Protein AF-F8F6K3-F1 (afdb_monomer)

Foldseek 3Di:
DLVVLCVVPVVNVVCVVVVQWDAPPPDSVVLSVLVVVLVVVLVVLLVVLLVQLVPDPDPVSNVVSLVVSLVVNLVSVVVCVVVVRTDGDPCDPVVSSVVSVVSSVVSNVVSVVVVVVCVVVVVDD

Solvent-accessible surface area (backbone atoms only — not comparable to full-atom values): 6952 Å² total; per-residue (Å²): 106,70,69,51,52,49,70,64,36,58,68,61,43,50,39,45,74,68,56,49,40,44,73,53,72,89,44,60,69,61,46,47,52,54,50,55,51,47,52,52,50,52,50,52,45,51,52,52,39,34,52,52,48,72,73,50,88,51,66,69,60,40,51,50,43,49,53,50,47,52,51,50,54,50,50,52,52,50,53,39,46,73,68,51,45,47,41,75,58,87,65,46,73,69,59,52,52,53,52,52,54,51,49,55,52,50,46,42,54,49,48,51,51,51,52,53,51,36,46,73,72,61,76,54,130

Structure (mmCIF, N/CA/C/O backbone):
data_AF-F8F6K3-F1
#
_entry.id   AF-F8F6K3-F1
#
loop_
_atom_site.group_PDB
_atom_site.id
_atom_site.type_symbol
_atom_site.label_atom_id
_atom_site.label_alt_id
_atom_site.label_comp_id
_atom_site.label_asym_id
_atom_site.label_entity_id
_atom_site.label_seq_id
_atom_site.pdbx_PDB_ins_code
_atom_site.Cartn_x
_atom_site.Cartn_y
_atom_site.Cartn_z
_atom_site.occupancy
_atom_site.B_iso_or_equiv
_atom_site.auth_seq_id
_atom_site.auth_comp_id
_atom_site.auth_asym_id
_atom_site.auth_atom_id
_atom_site.pdbx_PDB_model_num
ATOM 1 N N . MET A 1 1 ? 18.560 18.210 -10.755 1.00 44.50 1 MET A N 1
ATOM 2 C CA . MET A 1 1 ? 17.129 18.142 -10.394 1.00 44.50 1 MET A CA 1
ATOM 3 C C . MET A 1 1 ? 16.481 16.778 -10.657 1.00 44.50 1 MET A C 1
ATOM 5 O O . MET A 1 1 ? 16.134 16.114 -9.694 1.00 44.50 1 MET A O 1
ATOM 9 N N . ALA A 1 2 ? 16.357 16.284 -11.901 1.00 37.50 2 ALA A N 1
ATOM 10 C CA . ALA A 1 2 ? 15.740 14.964 -12.145 1.00 37.50 2 ALA A CA 1
ATOM 11 C C . ALA A 1 2 ? 16.561 13.784 -11.582 1.00 37.50 2 ALA A C 1
ATOM 13 O O . ALA A 1 2 ? 16.028 12.924 -10.891 1.00 37.50 2 ALA A O 1
ATOM 14 N N . ILE A 1 3 ? 17.879 13.787 -11.800 1.00 40.66 3 ILE A N 1
ATOM 15 C CA . ILE A 1 3 ? 18.801 12.792 -11.222 1.00 40.66 3 ILE A CA 1
ATOM 16 C C . ILE A 1 3 ? 18.779 12.851 -9.686 1.00 40.66 3 ILE A C 1
ATOM 18 O O . ILE A 1 3 ? 18.798 11.814 -9.036 1.00 40.66 3 ILE A O 1
ATOM 22 N N . GLU A 1 4 ? 18.650 14.046 -9.105 1.00 41.12 4 GLU A N 1
ATOM 23 C CA . GLU A 1 4 ? 18.536 14.231 -7.653 1.00 41.12 4 GLU A CA 1
ATOM 24 C C . GLU A 1 4 ? 17.229 13.655 -7.111 1.00 41.12 4 GLU A C 1
ATOM 26 O O . GLU A 1 4 ? 17.257 12.99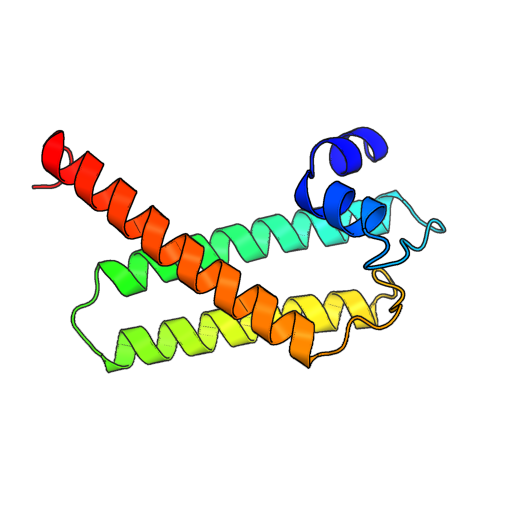6 -6.084 1.00 41.12 4 GLU A O 1
ATOM 31 N N . ALA A 1 5 ? 16.101 13.809 -7.808 1.00 45.66 5 ALA A N 1
ATOM 32 C CA . ALA A 1 5 ? 14.832 13.197 -7.414 1.00 45.66 5 ALA A CA 1
ATOM 33 C C . ALA A 1 5 ? 14.865 11.655 -7.502 1.00 45.66 5 ALA A C 1
ATOM 35 O O . ALA A 1 5 ? 14.349 10.991 -6.603 1.00 45.66 5 ALA A O 1
ATOM 36 N N . VAL A 1 6 ? 15.556 11.074 -8.497 1.00 46.00 6 VAL A N 1
ATOM 37 C CA . VAL A 1 6 ? 15.860 9.625 -8.515 1.00 46.00 6 VAL A CA 1
ATOM 38 C C . VAL A 1 6 ? 16.737 9.244 -7.320 1.00 46.00 6 VAL A C 1
ATOM 40 O O . VAL A 1 6 ? 16.436 8.267 -6.648 1.00 46.00 6 VAL A O 1
ATOM 43 N N . LEU A 1 7 ? 17.768 10.040 -7.010 1.00 42.03 7 LEU A N 1
ATOM 44 C CA . LEU A 1 7 ? 18.650 9.860 -5.846 1.00 42.03 7 LEU A CA 1
ATOM 45 C C . LEU A 1 7 ? 17.963 10.105 -4.489 1.00 42.03 7 LEU A C 1
ATOM 47 O O . LEU A 1 7 ? 18.438 9.628 -3.459 1.00 42.03 7 LEU A O 1
ATOM 51 N N . THR A 1 8 ? 16.839 10.819 -4.472 1.00 44.66 8 THR A N 1
ATOM 52 C CA . THR A 1 8 ? 16.035 11.053 -3.264 1.00 44.66 8 THR A CA 1
ATOM 53 C C . THR A 1 8 ? 15.098 9.873 -3.013 1.00 44.66 8 THR A C 1
ATOM 55 O O . THR A 1 8 ? 14.826 9.506 -1.868 1.00 44.66 8 THR A O 1
ATOM 58 N N . ASN A 1 9 ? 14.636 9.229 -4.084 1.00 56.47 9 ASN A N 1
ATOM 59 C CA . ASN A 1 9 ? 13.738 8.094 -4.015 1.00 56.47 9 ASN A CA 1
ATOM 60 C C . ASN A 1 9 ? 14.494 6.793 -3.701 1.00 56.47 9 ASN A C 1
ATOM 62 O O . ASN A 1 9 ? 14.844 5.999 -4.578 1.00 56.47 9 ASN A O 1
ATOM 66 N N . LYS A 1 10 ? 14.746 6.576 -2.406 1.00 55.50 10 LYS A N 1
ATOM 67 C CA . LYS A 1 10 ? 15.519 5.437 -1.888 1.00 55.50 10 LYS A CA 1
ATOM 68 C C . LYS A 1 10 ? 14.984 4.077 -2.346 1.00 55.50 10 LYS A C 1
ATOM 70 O O . LYS A 1 10 ? 15.787 3.187 -2.598 1.00 55.50 10 LYS A O 1
ATOM 75 N N . LEU A 1 11 ? 13.668 3.909 -2.495 1.00 53.72 11 LEU A N 1
ATOM 76 C CA . LEU A 1 11 ? 13.059 2.656 -2.967 1.00 53.72 11 LEU A CA 1
ATOM 77 C C . LEU A 1 11 ? 13.408 2.366 -4.431 1.00 53.72 11 LEU A C 1
ATOM 79 O O . LEU A 1 11 ? 13.794 1.244 -4.762 1.00 53.72 11 LEU A O 1
ATOM 83 N N . THR A 1 12 ? 13.370 3.389 -5.281 1.00 55.88 12 THR A N 1
ATOM 84 C CA . THR A 1 12 ? 13.719 3.279 -6.703 1.00 55.88 12 THR A CA 1
ATOM 85 C C . THR A 1 12 ? 15.216 3.029 -6.900 1.00 55.88 12 THR A C 1
ATOM 87 O O . THR A 1 12 ? 15.595 2.210 -7.736 1.00 55.88 12 THR A O 1
ATOM 90 N N . ILE A 1 13 ? 16.075 3.636 -6.073 1.00 58.69 13 ILE A N 1
ATOM 91 C CA . ILE A 1 13 ? 17.525 3.366 -6.063 1.00 58.69 13 ILE A CA 1
ATOM 92 C C . ILE A 1 13 ? 17.815 1.946 -5.598 1.00 58.69 13 ILE A C 1
ATOM 94 O O . ILE A 1 13 ? 18.618 1.265 -6.223 1.00 58.69 13 ILE A O 1
ATOM 98 N N . ILE A 1 14 ? 17.181 1.491 -4.513 1.00 55.72 14 ILE A N 1
ATOM 99 C CA . ILE A 1 14 ? 17.376 0.137 -3.985 1.00 55.72 14 ILE A CA 1
ATOM 100 C C . ILE A 1 14 ? 16.938 -0.889 -5.029 1.00 55.72 14 ILE A C 1
ATOM 102 O O . ILE A 1 14 ? 17.685 -1.823 -5.304 1.00 55.72 14 ILE A O 1
ATOM 106 N N . GLY A 1 15 ? 15.783 -0.691 -5.667 1.00 56.34 15 GLY A N 1
ATOM 107 C CA . GLY A 1 15 ? 15.317 -1.596 -6.713 1.00 56.34 15 GLY A CA 1
ATOM 108 C C . GLY A 1 15 ? 16.186 -1.578 -7.976 1.00 56.34 15 GLY A C 1
ATOM 109 O O . GLY A 1 15 ? 16.436 -2.635 -8.559 1.00 56.34 15 GLY A O 1
ATOM 110 N N . PHE A 1 16 ? 16.747 -0.420 -8.337 1.00 58.25 16 PHE A N 1
ATOM 111 C CA . PHE A 1 16 ? 17.735 -0.306 -9.410 1.00 58.25 16 PHE A CA 1
ATOM 112 C C . PHE A 1 16 ? 19.061 -1.007 -9.059 1.00 58.25 16 PHE A C 1
ATOM 114 O O . PHE A 1 16 ? 19.579 -1.782 -9.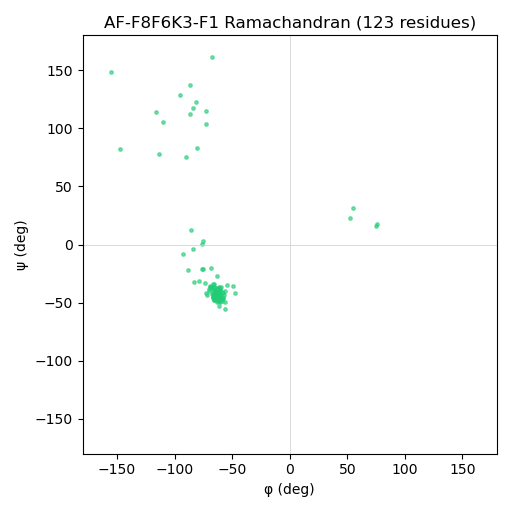862 1.00 58.25 16 PHE A O 1
ATOM 121 N N . ASN A 1 17 ? 19.585 -0.807 -7.843 1.00 56.31 17 ASN A N 1
ATOM 122 C CA . ASN A 1 17 ? 20.828 -1.433 -7.369 1.00 56.31 17 ASN A CA 1
ATOM 123 C C . ASN A 1 17 ? 20.695 -2.955 -7.235 1.00 56.31 17 ASN A C 1
ATOM 125 O O . ASN A 1 17 ? 21.620 -3.695 -7.559 1.00 56.31 17 ASN A O 1
ATOM 129 N N . LEU A 1 18 ? 19.520 -3.429 -6.814 1.00 59.44 18 LEU A N 1
ATOM 130 C CA . LEU A 1 18 ? 19.175 -4.850 -6.759 1.00 59.44 18 LEU A CA 1
ATOM 131 C C . LEU A 1 18 ? 18.876 -5.451 -8.148 1.00 59.44 18 LEU A C 1
ATOM 133 O O . LEU A 1 18 ? 18.536 -6.629 -8.234 1.00 59.44 18 LEU A O 1
ATOM 137 N N . ARG A 1 19 ? 19.018 -4.670 -9.234 1.00 54.91 19 ARG A N 1
ATOM 138 C CA . ARG A 1 19 ? 18.742 -5.062 -10.630 1.00 54.91 19 ARG A CA 1
ATOM 139 C C . ARG A 1 19 ? 17.329 -5.615 -10.848 1.00 54.91 19 ARG A C 1
ATOM 141 O O . ARG A 1 19 ? 17.121 -6.454 -11.721 1.00 54.91 19 ARG A O 1
ATOM 148 N N . LEU A 1 20 ? 16.357 -5.139 -10.076 1.00 51.53 20 LEU A N 1
ATOM 149 C CA . LEU A 1 20 ? 14.973 -5.611 -10.145 1.00 51.53 20 LEU A CA 1
ATOM 150 C C . LEU A 1 20 ? 14.232 -5.066 -11.378 1.00 51.53 20 LEU A C 1
ATOM 152 O O . LEU A 1 20 ? 13.247 -5.657 -11.809 1.00 51.53 20 LEU A O 1
ATOM 156 N N . PHE A 1 21 ? 14.718 -3.968 -11.966 1.00 53.81 21 PHE A N 1
ATOM 157 C CA . PHE A 1 21 ? 14.165 -3.342 -13.169 1.00 53.81 21 PHE A CA 1
ATOM 158 C C . PHE A 1 21 ? 15.235 -2.537 -13.921 1.00 53.81 21 PHE A C 1
ATOM 160 O O . PHE A 1 21 ? 16.145 -1.967 -13.314 1.00 53.81 21 PHE A O 1
ATOM 167 N N . ARG A 1 22 ? 15.132 -2.467 -15.257 1.00 52.47 22 ARG A N 1
ATOM 168 C CA . ARG A 1 22 ? 15.933 -1.549 -16.085 1.00 52.47 22 ARG A CA 1
ATOM 169 C C . ARG A 1 22 ? 15.142 -0.271 -16.353 1.00 52.47 22 ARG A C 1
ATOM 171 O O . ARG A 1 22 ? 14.007 -0.324 -16.818 1.00 52.47 22 ARG A O 1
ATOM 178 N N . ILE A 1 23 ? 15.772 0.867 -16.075 1.00 58.19 23 ILE A N 1
ATOM 179 C CA . ILE A 1 23 ? 15.239 2.201 -16.361 1.00 58.19 23 ILE A CA 1
ATOM 180 C C . ILE A 1 23 ? 15.511 2.511 -17.831 1.00 58.19 23 ILE A C 1
ATOM 182 O O . ILE A 1 23 ? 16.667 2.497 -18.258 1.00 58.19 23 ILE A O 1
ATOM 186 N N . ASN A 1 24 ? 14.463 2.795 -18.602 1.00 53.31 24 ASN A N 1
ATOM 187 C CA . ASN A 1 24 ? 14.629 3.279 -19.966 1.00 53.31 24 ASN A CA 1
ATOM 188 C C . ASN A 1 24 ? 15.117 4.740 -19.928 1.00 53.31 24 ASN A C 1
ATOM 190 O O . ASN A 1 24 ? 14.362 5.661 -19.622 1.00 53.31 24 ASN A O 1
ATOM 194 N N . THR A 1 25 ? 16.404 4.955 -20.199 1.00 55.56 25 THR A N 1
ATOM 195 C CA . THR A 1 25 ? 17.087 6.258 -20.102 1.00 55.56 25 THR A CA 1
ATOM 196 C C . THR A 1 25 ? 16.781 7.221 -21.252 1.00 55.56 25 THR A C 1
ATOM 198 O O . THR A 1 25 ? 17.279 8.344 -21.240 1.00 55.56 25 THR A O 1
ATOM 201 N N . TRP A 1 26 ? 15.946 6.830 -22.221 1.00 53.00 26 TRP A N 1
ATOM 202 C CA . TRP A 1 26 ? 15.646 7.640 -23.410 1.00 53.00 26 TRP A CA 1
ATOM 203 C C . TRP A 1 26 ? 14.945 8.975 -23.104 1.00 53.00 26 TRP A C 1
ATOM 205 O O . TRP A 1 26 ? 15.127 9.947 -23.830 1.00 53.00 26 TRP A O 1
ATOM 215 N N . SER A 1 27 ? 14.198 9.066 -22.000 1.00 57.41 27 SER A N 1
ATOM 216 C CA . SER A 1 27 ? 13.584 10.322 -21.550 1.00 57.41 27 SER A CA 1
ATOM 217 C C . SER A 1 27 ? 13.509 10.384 -20.023 1.00 57.41 27 SER A C 1
ATOM 219 O O . SER A 1 27 ? 12.468 10.123 -19.414 1.00 57.41 27 SER A O 1
ATOM 221 N N . ILE A 1 28 ? 14.627 10.766 -19.401 1.00 60.91 28 ILE A N 1
ATOM 222 C CA . ILE A 1 28 ? 14.772 10.962 -17.946 1.00 60.91 28 ILE A CA 1
ATOM 223 C C . ILE A 1 28 ? 13.629 11.802 -17.325 1.00 60.91 28 ILE A C 1
ATOM 225 O O . ILE A 1 28 ? 13.141 11.406 -16.267 1.00 60.91 28 ILE A O 1
ATOM 229 N N . PRO A 1 29 ? 13.136 12.904 -17.936 1.00 61.69 29 PRO A N 1
ATOM 230 C CA . PRO A 1 29 ? 12.063 13.711 -17.341 1.00 61.69 29 PRO A CA 1
ATOM 231 C C . PRO A 1 29 ? 10.711 12.989 -17.305 1.00 61.69 29 PRO A C 1
ATOM 233 O O . PRO A 1 29 ? 9.972 13.134 -16.338 1.00 61.69 29 PRO A O 1
ATOM 236 N N . HIS A 1 30 ? 10.405 12.195 -18.336 1.00 63.97 30 HIS A N 1
ATOM 237 C CA . HIS A 1 30 ? 9.159 11.431 -18.449 1.00 63.97 30 HIS A CA 1
ATOM 238 C C . HIS A 1 30 ? 9.143 10.233 -17.492 1.00 63.97 30 HIS A C 1
ATOM 240 O O . HIS A 1 30 ? 8.153 9.980 -16.818 1.00 63.97 30 HIS A O 1
ATOM 246 N N . PHE A 1 31 ? 10.271 9.527 -17.372 1.00 64.31 31 PHE A N 1
ATOM 247 C CA . PHE A 1 31 ? 10.444 8.481 -16.361 1.00 64.31 31 PHE A CA 1
ATOM 248 C C . PHE A 1 31 ? 10.243 9.045 -14.946 1.00 64.31 31 PHE A C 1
ATOM 250 O O . PHE A 1 31 ? 9.514 8.476 -14.134 1.00 64.31 31 PHE A O 1
ATOM 257 N N . LEU A 1 32 ? 10.857 10.200 -14.671 1.00 65.38 32 LEU A N 1
ATOM 258 C CA . LEU A 1 32 ? 10.781 10.844 -13.369 1.00 65.38 32 LEU A CA 1
ATOM 259 C C . LEU A 1 32 ? 9.369 11.317 -13.028 1.00 65.38 32 LEU A C 1
ATOM 261 O O . LEU A 1 32 ? 8.904 11.058 -11.924 1.00 65.38 32 LEU A O 1
ATOM 265 N N . SER A 1 33 ? 8.693 12.010 -13.948 1.00 65.69 33 SER A N 1
ATOM 266 C CA . SER A 1 33 ? 7.337 12.506 -13.708 1.00 65.69 33 SER A CA 1
ATOM 267 C C . SER A 1 33 ? 6.373 11.355 -13.436 1.00 65.69 33 SER A C 1
ATOM 269 O O . SER A 1 33 ? 5.548 11.451 -12.529 1.00 65.69 33 SER A O 1
ATOM 271 N N . MET A 1 34 ? 6.526 10.243 -14.156 1.00 67.69 34 MET A N 1
ATOM 272 C CA . MET A 1 34 ? 5.663 9.081 -14.010 1.00 67.69 34 MET A CA 1
ATOM 273 C C . MET A 1 34 ? 5.885 8.342 -12.687 1.00 67.69 34 MET A C 1
ATOM 275 O O . MET A 1 34 ? 4.916 7.957 -12.038 1.00 67.69 34 MET A O 1
ATOM 279 N N . ILE A 1 35 ? 7.137 8.205 -12.237 1.00 70.12 35 ILE A N 1
ATOM 280 C CA . ILE A 1 35 ? 7.445 7.604 -10.930 1.00 70.12 35 ILE A CA 1
ATOM 281 C C . ILE A 1 35 ? 7.060 8.519 -9.779 1.00 70.12 35 ILE A C 1
ATOM 283 O O . ILE A 1 35 ? 6.455 8.050 -8.824 1.00 70.12 35 ILE A O 1
ATOM 287 N N . LEU A 1 36 ? 7.350 9.817 -9.864 1.00 71.94 36 LEU A N 1
ATOM 288 C CA . LEU A 1 36 ? 6.993 10.759 -8.804 1.00 71.94 36 LEU A CA 1
ATOM 289 C C . LEU A 1 36 ? 5.469 10.834 -8.629 1.00 71.94 36 LEU A C 1
ATOM 291 O O . LEU A 1 36 ? 4.963 10.834 -7.508 1.00 71.94 36 LEU A O 1
ATOM 295 N N . HIS A 1 37 ? 4.732 10.852 -9.745 1.00 74.19 37 HIS A N 1
ATOM 296 C CA . HIS A 1 37 ? 3.275 10.792 -9.734 1.00 74.19 37 HIS A CA 1
ATOM 297 C C . HIS A 1 37 ? 2.762 9.465 -9.165 1.00 74.19 37 HIS A C 1
ATOM 299 O O . HIS A 1 37 ? 1.825 9.463 -8.362 1.00 74.19 37 HIS A O 1
ATOM 305 N N . ASN A 1 38 ? 3.384 8.344 -9.539 1.00 76.12 38 ASN A N 1
ATOM 306 C CA . ASN A 1 38 ? 3.033 7.038 -8.999 1.00 76.12 38 ASN A CA 1
ATOM 307 C C . ASN A 1 38 ? 3.259 6.975 -7.483 1.00 76.12 38 ASN A C 1
ATOM 309 O O . ASN A 1 38 ? 2.351 6.600 -6.750 1.00 76.12 38 ASN A O 1
ATOM 313 N N . ASP A 1 39 ? 4.416 7.411 -6.993 1.00 73.94 39 ASP A N 1
ATOM 314 C CA . ASP A 1 39 ? 4.745 7.385 -5.568 1.00 73.94 39 ASP A CA 1
ATOM 315 C C . ASP A 1 39 ? 3.818 8.274 -4.744 1.00 73.94 39 ASP A C 1
ATOM 317 O O . ASP A 1 39 ? 3.370 7.875 -3.666 1.00 73.94 39 ASP A O 1
ATOM 321 N N . PHE A 1 40 ? 3.486 9.461 -5.255 1.00 78.06 40 PHE A N 1
ATOM 322 C CA . PHE A 1 40 ? 2.528 10.348 -4.603 1.00 78.06 40 PHE A CA 1
ATOM 323 C C . PHE A 1 40 ? 1.144 9.693 -4.519 1.00 78.06 40 PHE A C 1
ATOM 325 O O . PHE A 1 40 ? 0.535 9.646 -3.448 1.00 78.06 40 PHE A O 1
ATOM 332 N N . THR A 1 41 ? 0.679 9.118 -5.630 1.00 81.12 41 THR A N 1
ATOM 333 C CA . THR A 1 41 ? -0.611 8.423 -5.708 1.00 81.12 41 THR A CA 1
ATOM 334 C C . THR A 1 41 ? -0.654 7.207 -4.781 1.00 81.12 41 THR A C 1
ATOM 336 O O . THR A 1 41 ? -1.596 7.065 -4.002 1.00 81.12 41 THR A O 1
ATOM 339 N N . ILE A 1 42 ? 0.382 6.361 -4.793 1.00 80.94 42 ILE A N 1
ATOM 340 C CA . ILE A 1 42 ? 0.502 5.186 -3.919 1.00 80.94 42 ILE A CA 1
ATOM 341 C C . ILE A 1 42 ? 0.502 5.608 -2.451 1.00 80.94 42 ILE A C 1
ATOM 343 O O . ILE A 1 42 ? -0.204 5.002 -1.643 1.00 80.94 42 ILE A O 1
ATOM 347 N N . THR A 1 43 ? 1.249 6.658 -2.100 1.00 82.69 43 THR A N 1
ATOM 348 C CA . THR A 1 43 ? 1.311 7.172 -0.725 1.00 82.69 43 THR A CA 1
ATOM 349 C C . THR A 1 43 ? -0.062 7.641 -0.258 1.00 82.69 43 THR A C 1
ATOM 351 O O . THR A 1 43 ? -0.505 7.274 0.831 1.00 82.69 43 THR A O 1
ATOM 354 N N . PHE A 1 44 ? -0.775 8.400 -1.091 1.00 84.44 44 PHE A N 1
ATOM 355 C CA . PHE A 1 44 ? -2.110 8.893 -0.764 1.00 84.44 44 PHE A CA 1
ATOM 356 C C . PHE A 1 44 ? -3.130 7.754 -0.620 1.00 84.44 44 PHE A C 1
ATOM 358 O O . PHE A 1 44 ? -3.935 7.736 0.316 1.00 84.44 44 PHE A O 1
ATOM 365 N N . VAL A 1 45 ? -3.060 6.758 -1.506 1.00 87.38 45 VAL A N 1
ATOM 366 C CA . VAL A 1 45 ? -3.888 5.547 -1.453 1.00 87.38 45 VAL A CA 1
ATOM 367 C C . VAL A 1 45 ? -3.614 4.746 -0.174 1.00 87.38 45 VAL A C 1
ATOM 369 O O . VAL A 1 45 ? -4.562 4.370 0.514 1.00 87.38 45 VAL A O 1
ATOM 372 N N . LEU A 1 46 ? -2.348 4.551 0.209 1.00 86.75 46 LEU A N 1
ATOM 373 C CA . LEU A 1 46 ? -1.965 3.858 1.448 1.00 86.75 46 LEU A CA 1
ATOM 374 C C . LEU A 1 46 ? -2.399 4.613 2.709 1.00 86.75 46 LEU A C 1
ATOM 376 O O . LEU A 1 46 ? -2.860 3.990 3.668 1.00 86.75 46 LEU A O 1
ATOM 380 N N . LEU A 1 47 ? -2.287 5.942 2.715 1.00 87.38 47 LEU A N 1
ATOM 381 C CA . LEU A 1 47 ? -2.734 6.770 3.835 1.00 87.38 47 LEU A CA 1
ATOM 382 C C . LEU A 1 47 ? -4.256 6.686 4.006 1.00 87.38 47 LEU A C 1
ATOM 384 O O . LEU A 1 47 ? -4.748 6.463 5.112 1.00 87.38 47 LEU A O 1
ATOM 388 N N . THR A 1 48 ? -4.998 6.797 2.900 1.00 87.44 48 THR A N 1
ATOM 389 C CA . THR A 1 48 ? -6.464 6.665 2.879 1.00 87.44 48 THR A CA 1
ATOM 390 C C . THR A 1 48 ? -6.888 5.277 3.350 1.00 87.44 48 THR A C 1
ATOM 392 O O . THR A 1 48 ? -7.778 5.148 4.191 1.00 87.44 48 THR A O 1
ATOM 395 N N . PHE A 1 49 ? -6.205 4.239 2.865 1.00 89.94 49 PHE A N 1
ATOM 396 C CA . PHE A 1 49 ? -6.404 2.859 3.282 1.00 89.94 49 PHE A CA 1
ATOM 397 C C . PHE A 1 49 ? -6.227 2.683 4.787 1.00 89.94 49 PHE A C 1
ATOM 399 O O . PHE A 1 49 ? -7.144 2.207 5.453 1.00 89.94 49 PHE A O 1
ATOM 406 N N . ALA A 1 50 ? -5.080 3.091 5.332 1.00 88.31 50 ALA A N 1
ATOM 407 C CA . ALA A 1 50 ? -4.796 2.946 6.752 1.00 88.31 50 ALA A CA 1
ATOM 408 C C . ALA A 1 50 ? -5.811 3.712 7.606 1.00 88.31 50 ALA A C 1
ATOM 410 O O . ALA A 1 50 ? -6.325 3.165 8.579 1.00 88.31 50 ALA A O 1
ATOM 411 N N . ASN A 1 51 ? -6.160 4.936 7.206 1.00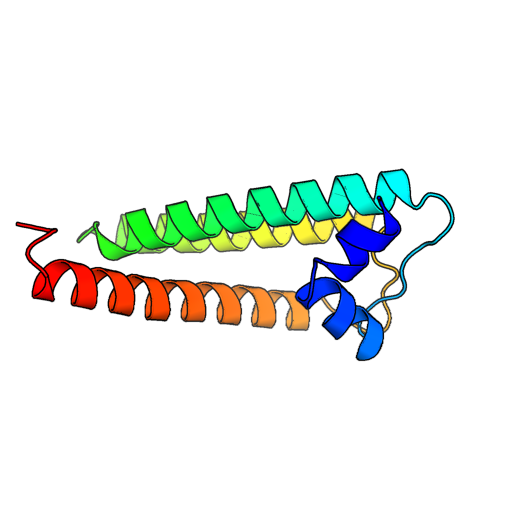 88.25 51 ASN A N 1
ATOM 412 C CA . ASN A 1 51 ? -7.134 5.750 7.918 1.00 88.25 51 ASN A CA 1
ATOM 413 C C . ASN A 1 51 ? -8.516 5.072 7.961 1.00 88.25 51 ASN A C 1
ATOM 415 O O . ASN A 1 51 ? -9.068 4.825 9.033 1.00 88.25 51 ASN A O 1
ATOM 419 N N . VAL A 1 52 ? -9.053 4.676 6.804 1.00 87.75 52 VAL A N 1
ATOM 420 C CA . VAL A 1 52 ? -10.372 4.029 6.718 1.00 87.75 52 VAL A CA 1
ATOM 421 C C . VAL A 1 52 ? -10.372 2.672 7.423 1.00 87.75 52 VAL A C 1
ATOM 423 O O . VAL A 1 52 ? -11.301 2.369 8.174 1.00 87.75 52 VAL A O 1
ATOM 426 N N . TYR A 1 53 ? -9.337 1.856 7.217 1.00 89.31 53 TYR A N 1
ATOM 427 C CA . TYR A 1 53 ? -9.253 0.505 7.770 1.00 89.31 53 TYR A CA 1
ATOM 428 C C . TYR A 1 53 ? -9.186 0.511 9.302 1.00 89.31 53 TYR A C 1
ATOM 430 O O . TYR A 1 53 ? -9.829 -0.321 9.951 1.00 89.31 53 TYR A O 1
ATOM 438 N N . LEU A 1 54 ? -8.422 1.442 9.880 1.00 86.19 54 LEU A N 1
ATOM 439 C CA . LEU A 1 54 ? -8.223 1.533 11.325 1.00 86.19 54 LEU A CA 1
ATOM 440 C C . LEU A 1 54 ? -9.398 2.196 12.053 1.00 86.19 54 LEU A C 1
ATOM 442 O O . LEU A 1 54 ? -9.681 1.807 13.183 1.00 86.19 54 LEU A O 1
ATOM 446 N N . HIS A 1 55 ? -10.104 3.140 11.423 1.00 86.81 55 HIS A N 1
ATOM 447 C CA . HIS A 1 55 ? -11.234 3.837 12.050 1.00 86.81 55 HIS A CA 1
ATOM 448 C C . HIS A 1 55 ? -12.592 3.143 11.866 1.00 86.81 55 HIS A C 1
ATOM 450 O O . HIS A 1 55 ? -13.511 3.374 12.649 1.00 86.81 55 HIS A O 1
ATOM 456 N N . THR A 1 56 ? -12.758 2.280 10.859 1.00 87.06 56 THR A N 1
ATOM 457 C CA . THR A 1 56 ? -14.033 1.577 10.650 1.00 87.06 56 THR A CA 1
ATOM 458 C C . THR A 1 56 ? -14.122 0.286 11.464 1.00 87.06 56 THR A C 1
ATOM 460 O O . THR A 1 56 ? -13.188 -0.516 11.476 1.00 87.06 56 THR A O 1
ATOM 463 N N . ASN A 1 57 ? -15.277 0.027 12.087 1.00 83.25 57 ASN A N 1
ATOM 464 C CA . ASN A 1 57 ? -15.593 -1.259 12.731 1.00 83.25 57 ASN A CA 1
ATOM 465 C C . ASN A 1 57 ? -16.329 -2.239 11.801 1.00 83.25 57 ASN A C 1
ATOM 467 O O . ASN A 1 57 ? -16.513 -3.404 12.149 1.00 83.25 57 ASN A O 1
ATOM 471 N N . LYS A 1 58 ? -16.744 -1.800 10.604 1.00 89.50 58 LYS A N 1
ATOM 472 C CA . LYS A 1 58 ? -17.489 -2.642 9.659 1.00 89.50 58 LYS A CA 1
ATOM 473 C C . LYS A 1 58 ? -16.530 -3.485 8.821 1.00 89.50 58 LYS A C 1
ATOM 475 O O . LYS A 1 58 ? -15.776 -2.947 8.011 1.00 89.50 58 LYS A O 1
ATOM 480 N N . ALA A 1 59 ? -16.621 -4.810 8.950 1.00 85.38 59 ALA A N 1
ATOM 481 C CA . ALA A 1 59 ? -15.795 -5.746 8.183 1.00 85.38 59 ALA A CA 1
ATOM 482 C C . ALA A 1 59 ? -15.929 -5.542 6.662 1.00 85.38 59 ALA A C 1
ATOM 484 O O . ALA A 1 59 ? -14.921 -5.533 5.965 1.00 85.38 59 ALA A O 1
ATOM 485 N N . GLY A 1 60 ? -17.141 -5.283 6.154 1.00 88.31 60 GLY A N 1
ATOM 486 C CA . GLY A 1 60 ? -17.362 -5.027 4.724 1.00 88.31 60 GLY A CA 1
ATOM 487 C C . GLY A 1 60 ? -16.601 -3.807 4.192 1.00 88.31 60 GLY A C 1
ATOM 488 O O . GLY A 1 60 ? -16.036 -3.866 3.107 1.00 88.31 60 GLY A O 1
ATOM 489 N N . VAL A 1 61 ? -16.501 -2.732 4.982 1.00 87.25 61 VAL A N 1
ATOM 490 C CA . VAL A 1 61 ? -15.743 -1.527 4.597 1.00 87.25 61 VAL A CA 1
ATOM 491 C C . VAL A 1 61 ? -14.241 -1.809 4.601 1.00 87.25 61 VAL A C 1
ATOM 493 O O . VAL A 1 61 ? -13.540 -1.360 3.699 1.00 87.25 61 VAL A O 1
ATOM 496 N N . ARG A 1 62 ? -13.749 -2.605 5.563 1.00 87.56 62 ARG A N 1
ATOM 497 C CA . ARG A 1 62 ? -12.346 -3.053 5.604 1.00 87.56 62 ARG A CA 1
ATOM 498 C C . ARG A 1 62 ? -11.980 -3.895 4.386 1.00 87.56 62 ARG A C 1
ATOM 500 O O . ARG A 1 62 ? -10.936 -3.671 3.787 1.00 87.56 62 ARG A O 1
ATOM 507 N N . TRP A 1 63 ? -12.842 -4.831 3.997 1.00 88.50 63 TRP A N 1
ATOM 508 C CA . TRP A 1 63 ? -12.637 -5.631 2.789 1.00 88.50 63 TRP A CA 1
ATOM 509 C C . TRP A 1 63 ? -12.674 -4.771 1.527 1.00 88.50 63 TRP A C 1
ATOM 511 O O . TRP A 1 63 ? -11.762 -4.864 0.710 1.00 88.50 63 TRP A O 1
ATOM 521 N N . ALA A 1 64 ? -13.668 -3.888 1.400 1.00 88.81 64 ALA A N 1
ATOM 522 C CA . ALA A 1 64 ? -13.800 -3.002 0.249 1.00 88.81 64 ALA A CA 1
ATOM 523 C C . ALA A 1 64 ? -12.575 -2.094 0.074 1.00 88.81 64 ALA A C 1
ATOM 525 O O . ALA A 1 64 ? -12.023 -2.025 -1.023 1.00 88.81 64 ALA A O 1
ATOM 526 N N . ILE A 1 65 ? -12.099 -1.449 1.149 1.00 89.69 65 ILE A N 1
ATOM 527 C CA . ILE A 1 65 ? -10.925 -0.574 1.060 1.00 89.69 65 ILE A CA 1
ATOM 528 C C . ILE A 1 65 ? -9.643 -1.367 0.785 1.00 89.69 65 ILE A C 1
ATOM 530 O O . ILE A 1 65 ? -8.815 -0.903 0.008 1.00 89.69 65 ILE A O 1
ATOM 534 N N . SER A 1 66 ? -9.483 -2.576 1.336 1.00 87.75 66 SER A N 1
ATOM 535 C CA . SER A 1 66 ? -8.337 -3.442 1.025 1.00 87.75 66 SER A CA 1
ATOM 536 C C . SER A 1 66 ? -8.302 -3.830 -0.453 1.00 87.75 66 SER A C 1
ATOM 538 O O . SER A 1 66 ? -7.269 -3.671 -1.101 1.00 87.75 66 SER A O 1
ATOM 540 N N . VAL A 1 67 ? -9.430 -4.294 -1.002 1.00 90.31 67 VAL A N 1
ATOM 541 C CA . VAL A 1 67 ? -9.532 -4.682 -2.418 1.00 90.31 67 VAL A CA 1
ATOM 542 C C . VAL A 1 67 ? -9.305 -3.474 -3.326 1.00 90.31 67 VAL A C 1
ATOM 544 O O . VAL A 1 67 ? -8.551 -3.574 -4.290 1.00 90.31 67 VAL A O 1
ATOM 547 N N . TYR A 1 68 ? -9.888 -2.321 -2.989 1.00 90.00 68 TYR A N 1
ATOM 548 C CA . TYR A 1 68 ? -9.679 -1.072 -3.722 1.00 90.00 68 TYR A CA 1
ATOM 549 C C . TYR A 1 68 ? -8.202 -0.655 -3.747 1.00 90.00 68 TYR A C 1
ATOM 551 O O . TYR A 1 68 ? -7.651 -0.365 -4.804 1.00 90.00 68 TYR A O 1
ATOM 559 N N . THR A 1 69 ? -7.545 -0.672 -2.587 1.00 88.81 69 THR A N 1
ATOM 560 C CA . THR A 1 69 ? -6.136 -0.272 -2.435 1.00 88.81 69 THR A CA 1
ATOM 561 C C . THR A 1 69 ? -5.218 -1.195 -3.229 1.00 88.81 69 THR A C 1
ATOM 563 O O . THR A 1 69 ? -4.359 -0.720 -3.971 1.00 88.81 69 THR A O 1
ATOM 566 N N . PHE A 1 70 ? -5.440 -2.508 -3.123 1.00 89.06 70 PHE A N 1
ATOM 567 C CA . PHE A 1 70 ? -4.695 -3.506 -3.882 1.00 89.06 70 PHE A CA 1
ATOM 568 C C . PHE A 1 70 ? -4.886 -3.314 -5.392 1.00 89.06 70 PHE A C 1
ATOM 570 O O . PHE A 1 70 ? -3.910 -3.243 -6.135 1.00 89.06 70 PHE A O 1
ATOM 577 N N . GLY A 1 71 ? -6.137 -3.176 -5.843 1.00 86.31 71 GLY A N 1
ATOM 578 C CA . GLY A 1 71 ? -6.471 -2.994 -7.255 1.00 86.31 71 GLY A CA 1
ATOM 579 C C . GLY A 1 71 ? -5.882 -1.714 -7.847 1.00 86.31 71 GLY A C 1
ATOM 580 O O . GLY A 1 71 ? -5.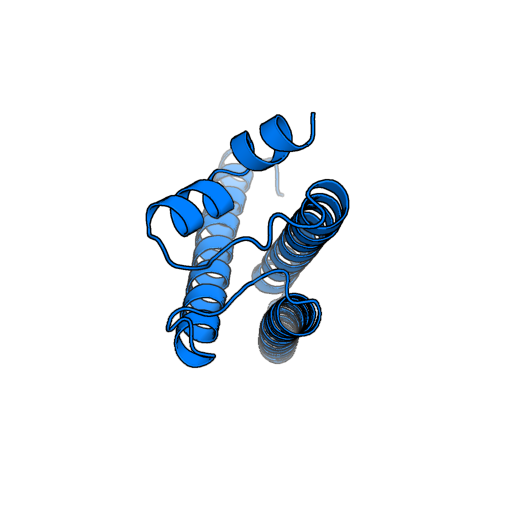348 -1.745 -8.952 1.00 86.31 71 GLY A O 1
ATOM 581 N N . MET A 1 72 ? -5.905 -0.608 -7.100 1.00 84.75 72 MET A N 1
ATOM 582 C CA . MET A 1 72 ? -5.305 0.650 -7.548 1.00 84.75 72 MET A CA 1
ATOM 583 C C . MET A 1 72 ? -3.787 0.539 -7.698 1.00 84.75 72 MET A C 1
ATOM 585 O O . MET A 1 72 ? -3.257 0.930 -8.735 1.00 84.75 72 MET 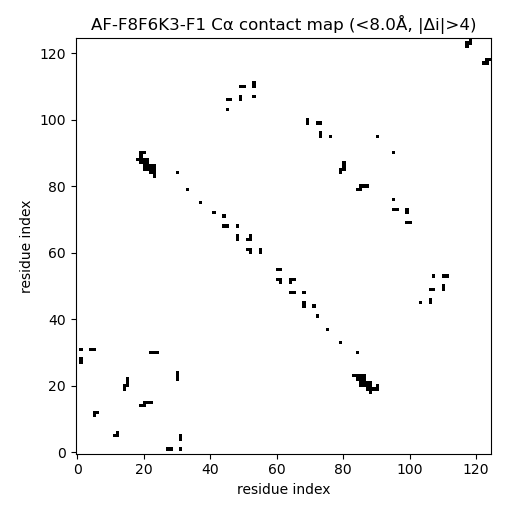A O 1
ATOM 589 N N . GLN A 1 73 ? -3.084 -0.038 -6.716 1.00 83.31 73 GLN A N 1
ATOM 590 C CA . GLN A 1 73 ? -1.632 -0.240 -6.819 1.00 83.31 73 GLN A CA 1
ATOM 591 C C . GLN A 1 73 ? -1.263 -1.183 -7.967 1.00 83.31 73 GLN A C 1
ATOM 593 O O . GLN A 1 73 ? -0.302 -0.928 -8.688 1.00 83.31 73 GLN A O 1
ATOM 598 N N . TRP A 1 74 ? -2.065 -2.226 -8.179 1.00 83.56 74 TRP A N 1
ATOM 599 C CA . TRP A 1 74 ? -1.912 -3.129 -9.314 1.00 83.56 74 TRP A CA 1
ATOM 600 C C . TRP A 1 74 ? -2.076 -2.412 -10.657 1.00 83.56 74 TRP A C 1
ATOM 602 O O . TRP A 1 74 ? -1.269 -2.589 -11.567 1.00 83.56 74 TRP A O 1
ATOM 612 N N . PHE A 1 75 ? -3.114 -1.583 -10.786 1.00 82.88 75 PHE A N 1
ATOM 613 C CA . PHE A 1 75 ? -3.389 -0.829 -12.005 1.00 82.88 75 PHE A CA 1
ATOM 614 C C . PHE A 1 75 ? -2.280 0.183 -12.315 1.00 82.88 75 PHE A C 1
AT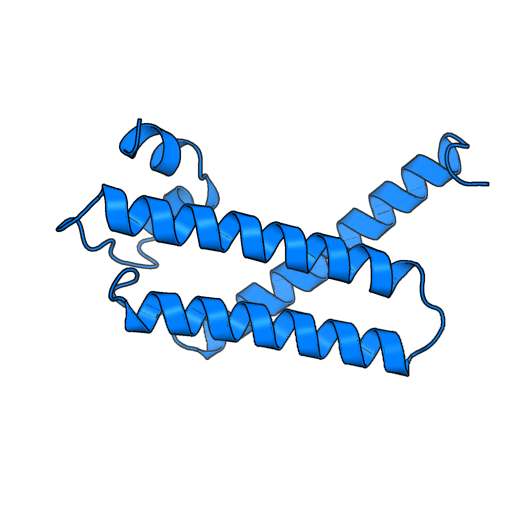OM 616 O O . PHE A 1 75 ? -1.841 0.286 -13.459 1.00 82.88 75 PHE A O 1
ATOM 623 N N . LEU A 1 76 ? -1.779 0.883 -11.296 1.00 77.88 76 LEU A N 1
ATOM 624 C CA . LEU A 1 76 ? -0.644 1.801 -11.415 1.00 77.88 76 LEU A CA 1
ATOM 625 C C . LEU A 1 76 ? 0.638 1.078 -11.861 1.00 77.88 76 LEU A C 1
ATOM 627 O O . LEU A 1 76 ? 1.326 1.547 -12.769 1.00 77.88 76 LEU A O 1
ATOM 631 N N . GLY A 1 77 ? 0.921 -0.096 -11.293 1.00 72.56 77 GLY A N 1
ATOM 632 C CA . GLY A 1 77 ? 2.030 -0.952 -11.719 1.00 72.56 77 GLY A CA 1
ATOM 633 C C . GLY A 1 77 ? 1.914 -1.408 -13.179 1.00 72.56 77 GLY A C 1
ATOM 634 O O . GLY A 1 77 ? 2.866 -1.302 -13.960 1.00 72.56 77 GLY A O 1
ATOM 635 N N . ALA A 1 78 ? 0.709 -1.804 -13.602 1.00 74.69 78 ALA A N 1
ATOM 636 C CA . ALA A 1 78 ? 0.418 -2.143 -14.994 1.00 74.69 78 ALA A CA 1
ATOM 637 C C . ALA A 1 78 ? 0.578 -0.937 -15.940 1.00 74.69 78 ALA A C 1
ATOM 639 O O . ALA A 1 78 ? 1.153 -1.080 -17.021 1.00 74.69 78 ALA A O 1
ATOM 640 N N . ALA A 1 79 ? 0.138 0.258 -15.532 1.00 73.25 79 ALA A N 1
ATOM 641 C CA . ALA A 1 79 ? 0.297 1.488 -16.307 1.00 73.25 79 ALA A CA 1
ATOM 642 C C . ALA A 1 79 ? 1.778 1.859 -16.507 1.00 73.25 79 ALA A C 1
ATOM 644 O O . ALA A 1 79 ? 2.166 2.288 -17.595 1.00 73.25 79 ALA A O 1
ATOM 645 N N . LEU A 1 80 ? 2.631 1.639 -15.501 1.00 68.06 80 LEU A N 1
ATOM 646 C CA . LEU A 1 80 ? 4.078 1.855 -15.614 1.00 68.06 80 LEU A CA 1
ATOM 647 C C . LEU A 1 80 ? 4.756 0.865 -16.570 1.00 68.06 80 LEU A C 1
ATOM 649 O O . LEU A 1 80 ? 5.651 1.254 -17.326 1.00 68.06 80 LEU A O 1
ATOM 653 N N . ARG A 1 81 ? 4.316 -0.401 -16.576 1.00 68.06 81 ARG A N 1
ATOM 654 C CA . ARG A 1 81 ? 4.787 -1.412 -17.542 1.00 68.06 81 ARG A CA 1
ATOM 655 C C . ARG A 1 81 ? 4.343 -1.074 -18.963 1.00 68.06 81 ARG A C 1
ATOM 657 O O . ARG A 1 81 ? 5.159 -1.146 -19.877 1.00 68.06 81 ARG A O 1
ATOM 664 N N . TRP A 1 82 ? 3.095 -0.633 -19.138 1.00 65.31 82 TRP A N 1
ATOM 665 C CA . TRP A 1 82 ? 2.559 -0.209 -20.437 1.00 65.31 82 TRP A CA 1
ATOM 666 C C . TRP A 1 82 ? 3.358 0.952 -21.041 1.00 65.31 82 TRP A C 1
ATOM 668 O O . TRP A 1 82 ? 3.587 0.995 -22.245 1.00 65.31 82 TRP A O 1
ATOM 678 N N . ASN A 1 83 ? 3.838 1.877 -20.209 1.00 64.06 83 ASN A N 1
ATOM 679 C CA . ASN A 1 83 ? 4.617 3.032 -20.659 1.00 64.06 83 ASN A CA 1
ATOM 680 C C . ASN A 1 83 ? 6.124 2.749 -20.817 1.00 64.06 83 ASN A C 1
ATOM 682 O O . ASN A 1 83 ? 6.909 3.686 -20.954 1.00 64.06 83 ASN A O 1
ATOM 686 N N . HIS A 1 84 ? 6.550 1.477 -20.789 1.00 61.78 84 HIS A N 1
ATOM 687 C CA . HIS A 1 84 ? 7.954 1.050 -20.918 1.00 61.78 84 HIS A CA 1
ATOM 688 C C . HIS A 1 84 ? 8.928 1.743 -19.942 1.00 61.78 84 HIS A C 1
ATOM 690 O O . HIS A 1 84 ? 10.136 1.801 -20.183 1.00 61.78 84 HIS A O 1
ATOM 696 N N . VAL A 1 85 ? 8.412 2.258 -18.822 1.00 56.06 85 VAL A N 1
ATOM 697 C CA . VAL A 1 85 ? 9.194 2.894 -17.748 1.00 56.06 85 VAL A CA 1
ATOM 698 C C . VAL A 1 85 ? 9.953 1.827 -16.953 1.00 56.06 85 VAL A C 1
ATOM 700 O O . VAL A 1 85 ? 11.086 2.056 -16.529 1.00 56.06 85 VAL A O 1
ATOM 703 N N . LEU A 1 86 ? 9.356 0.638 -16.818 1.00 53.38 86 LEU A N 1
ATOM 704 C CA . LEU A 1 86 ? 9.942 -0.550 -16.201 1.00 53.38 86 LEU A CA 1
ATOM 705 C C . LEU A 1 86 ? 10.218 -1.600 -17.284 1.00 53.38 86 LEU A C 1
ATOM 707 O O . LEU A 1 86 ? 9.292 -2.237 -17.785 1.00 53.38 86 LEU A O 1
ATOM 711 N N . ILE A 1 87 ? 11.488 -1.788 -17.652 1.00 53.44 87 ILE A N 1
ATOM 712 C CA . ILE A 1 87 ? 11.896 -2.904 -18.512 1.00 53.44 87 ILE A CA 1
ATOM 713 C C . ILE A 1 87 ? 12.157 -4.108 -17.607 1.00 53.44 87 ILE A C 1
ATOM 715 O O . ILE A 1 87 ? 13.065 -4.115 -16.768 1.00 53.44 87 ILE A O 1
ATOM 719 N N . ASP A 1 88 ? 11.289 -5.095 -17.769 1.00 51.22 88 ASP A N 1
ATOM 720 C CA . ASP A 1 88 ? 11.111 -6.251 -16.908 1.00 51.22 88 ASP A CA 1
ATOM 721 C C . ASP A 1 88 ? 12.273 -7.252 -17.040 1.00 51.22 88 ASP A C 1
ATOM 723 O O . ASP A 1 88 ? 12.475 -7.858 -18.093 1.00 51.22 88 ASP A O 1
ATOM 727 N N . HIS A 1 89 ? 13.048 -7.445 -15.971 1.00 49.00 89 HIS A N 1
ATOM 728 C CA . HIS A 1 89 ? 13.986 -8.564 -15.857 1.00 49.00 89 HIS A CA 1
ATOM 729 C C . HIS A 1 89 ? 13.514 -9.493 -14.731 1.00 49.00 89 HIS A C 1
ATOM 731 O O . HIS A 1 89 ? 14.020 -9.475 -13.613 1.00 49.00 89 HIS A O 1
ATOM 737 N N . GLY A 1 90 ? 12.506 -10.316 -15.029 1.00 54.00 90 GLY A N 1
ATOM 738 C CA . GLY A 1 90 ? 12.008 -11.344 -14.108 1.00 54.00 90 GLY A CA 1
ATOM 739 C C . GLY A 1 90 ? 11.150 -10.812 -12.952 1.00 54.00 90 GLY A C 1
ATOM 740 O O . GLY A 1 90 ? 10.951 -11.523 -11.960 1.00 54.00 90 GLY A O 1
ATOM 741 N N . TRP A 1 91 ? 10.632 -9.586 -13.052 1.00 58.81 91 TRP A N 1
ATOM 742 C CA . TRP A 1 91 ? 9.688 -9.002 -12.105 1.00 58.81 91 TRP A CA 1
ATOM 743 C C . TRP A 1 91 ? 8.251 -9.328 -12.540 1.00 58.81 91 TRP A C 1
ATOM 745 O O . TRP A 1 91 ? 7.512 -8.526 -13.102 1.00 58.81 91 TRP A O 1
ATOM 755 N N . GLY A 1 92 ? 7.853 -10.579 -12.302 1.00 65.38 92 GLY A N 1
ATOM 756 C CA . GLY A 1 92 ? 6.512 -11.057 -12.633 1.00 65.38 92 GLY A CA 1
ATOM 757 C C . GLY A 1 92 ? 5.406 -10.414 -11.786 1.00 65.38 92 GLY A C 1
ATOM 758 O O . GLY A 1 92 ? 5.638 -9.949 -10.668 1.00 65.38 92 GLY A O 1
ATOM 759 N N . THR A 1 93 ? 4.174 -10.501 -12.289 1.00 68.94 93 THR A N 1
ATOM 760 C CA . THR A 1 93 ? 2.932 -10.095 -11.602 1.00 68.94 93 THR A CA 1
ATOM 761 C C . THR A 1 93 ? 2.829 -10.653 -10.178 1.00 68.94 93 THR A C 1
ATOM 763 O O . THR A 1 93 ? 2.396 -9.958 -9.268 1.00 68.94 93 THR A O 1
ATOM 766 N N . THR A 1 94 ? 3.307 -11.876 -9.937 1.00 73.75 94 THR A N 1
ATOM 767 C CA . THR A 1 94 ? 3.297 -12.499 -8.604 1.00 73.75 94 THR A CA 1
ATOM 768 C C . THR A 1 94 ? 4.175 -11.766 -7.584 1.00 73.75 94 THR A C 1
ATOM 770 O O . THR A 1 94 ? 3.771 -11.588 -6.437 1.00 73.75 94 THR A O 1
ATOM 773 N N . ARG A 1 95 ? 5.380 -11.325 -7.974 1.00 72.62 95 ARG A N 1
ATOM 774 C CA . ARG A 1 95 ? 6.294 -10.594 -7.071 1.00 72.62 95 ARG A CA 1
ATOM 775 C C . ARG A 1 95 ? 5.748 -9.207 -6.753 1.00 72.62 95 ARG A C 1
ATOM 777 O O . ARG A 1 95 ? 5.846 -8.752 -5.618 1.00 72.62 95 ARG A O 1
ATOM 784 N N . GLU A 1 96 ? 5.107 -8.590 -7.738 1.00 73.38 96 GLU A N 1
ATOM 785 C CA . GLU A 1 96 ? 4.394 -7.327 -7.595 1.00 73.38 96 GLU A CA 1
ATOM 786 C C . GLU A 1 96 ? 3.221 -7.445 -6.605 1.00 73.38 96 GLU A C 1
ATOM 788 O O . GLU A 1 96 ? 3.133 -6.636 -5.682 1.00 73.38 96 GLU A O 1
ATOM 793 N N . SER A 1 97 ? 2.405 -8.510 -6.683 1.00 79.38 97 SER A N 1
ATOM 794 C CA . SER A 1 97 ? 1.339 -8.771 -5.695 1.00 79.38 97 SER A CA 1
ATOM 795 C C . SER A 1 97 ? 1.895 -8.884 -4.275 1.00 79.38 97 SER A C 1
ATOM 797 O O . SER A 1 97 ? 1.341 -8.311 -3.339 1.00 79.38 97 SER A O 1
ATOM 799 N N . ILE A 1 98 ? 2.985 -9.642 -4.106 1.00 81.44 98 ILE A N 1
ATOM 800 C CA . ILE A 1 98 ? 3.606 -9.876 -2.796 1.00 81.44 98 ILE A CA 1
ATOM 801 C C . ILE A 1 98 ? 4.144 -8.564 -2.222 1.00 81.44 98 ILE A C 1
ATOM 803 O O . ILE A 1 98 ? 3.964 -8.294 -1.033 1.00 81.44 98 ILE A O 1
ATOM 807 N N . MET A 1 99 ? 4.768 -7.731 -3.056 1.00 80.50 99 MET A N 1
ATOM 808 C CA . MET A 1 99 ? 5.257 -6.418 -2.645 1.00 80.50 99 MET A CA 1
ATOM 809 C C . MET A 1 99 ? 4.106 -5.511 -2.193 1.00 80.50 99 MET A C 1
ATOM 811 O O . MET A 1 99 ? 4.187 -4.942 -1.106 1.00 80.50 99 MET A O 1
ATOM 815 N N . ILE A 1 100 ? 3.022 -5.436 -2.971 1.00 84.38 100 ILE A N 1
ATOM 816 C CA . ILE A 1 100 ? 1.813 -4.662 -2.638 1.00 84.38 100 ILE A CA 1
ATOM 817 C C . ILE A 1 100 ? 1.242 -5.107 -1.284 1.00 84.38 100 ILE A C 1
ATOM 819 O O . ILE A 1 100 ? 1.030 -4.284 -0.393 1.00 84.38 100 ILE A O 1
ATOM 823 N N . LEU A 1 101 ? 1.063 -6.416 -1.081 1.00 86.00 101 LEU A N 1
ATOM 824 C CA . LEU A 1 101 ? 0.555 -6.963 0.183 1.00 86.00 101 LEU A CA 1
ATOM 825 C C . LEU A 1 101 ? 1.483 -6.658 1.364 1.00 86.00 101 LEU A C 1
ATOM 827 O O . LEU A 1 101 ? 1.015 -6.317 2.455 1.00 86.00 101 LEU A O 1
ATOM 831 N N . SER A 1 102 ? 2.795 -6.753 1.149 1.00 85.19 102 SER A N 1
ATOM 832 C CA . SER A 1 102 ? 3.802 -6.441 2.167 1.00 85.19 102 SER A CA 1
ATOM 833 C C . SER A 1 102 ? 3.734 -4.968 2.571 1.00 85.19 102 SER A C 1
ATOM 835 O O . SER A 1 102 ? 3.716 -4.660 3.763 1.00 85.19 102 SER A O 1
ATOM 837 N N . PHE A 1 103 ? 3.608 -4.063 1.596 1.00 82.44 103 PHE A N 1
ATOM 838 C CA . PHE A 1 103 ? 3.444 -2.630 1.834 1.00 82.44 103 PHE A CA 1
ATOM 839 C C . PHE A 1 103 ? 2.155 -2.321 2.585 1.00 82.44 103 PHE A C 1
ATOM 841 O O . PHE A 1 103 ? 2.207 -1.658 3.615 1.00 82.44 103 PHE A O 1
ATOM 848 N N . MET A 1 104 ? 1.014 -2.853 2.142 1.00 86.06 104 MET A N 1
ATOM 849 C CA . MET A 1 104 ? -0.265 -2.660 2.833 1.00 86.06 104 MET A CA 1
ATOM 850 C C . MET A 1 104 ? -0.201 -3.134 4.291 1.00 86.06 104 MET A C 1
ATOM 852 O O . MET A 1 104 ? -0.661 -2.435 5.196 1.00 86.06 104 MET A O 1
ATOM 856 N N . THR A 1 105 ? 0.413 -4.294 4.538 1.00 86.88 105 THR A N 1
ATOM 857 C CA . THR A 1 105 ? 0.593 -4.837 5.893 1.00 86.88 105 THR A CA 1
ATOM 858 C C . THR A 1 105 ? 1.481 -3.926 6.739 1.00 86.88 105 THR A C 1
ATOM 860 O O . THR A 1 105 ? 1.129 -3.596 7.873 1.00 86.88 105 THR A O 1
ATOM 863 N N . TYR A 1 106 ? 2.604 -3.471 6.182 1.00 85.00 106 TYR A N 1
ATOM 864 C CA . TYR A 1 106 ? 3.508 -2.539 6.848 1.00 85.00 106 TYR A CA 1
ATOM 865 C C . TYR A 1 106 ? 2.814 -1.214 7.193 1.00 85.00 106 TYR A C 1
ATOM 867 O O . TYR A 1 106 ? 2.914 -0.745 8.329 1.00 85.00 106 TYR A O 1
ATOM 875 N N . THR A 1 107 ? 2.046 -0.643 6.262 1.00 85.69 107 THR A N 1
ATOM 876 C CA . THR A 1 107 ? 1.286 0.593 6.485 1.00 85.69 107 THR A CA 1
ATOM 877 C C . THR A 1 107 ? 0.262 0.426 7.605 1.00 85.69 107 THR A C 1
ATOM 879 O O . THR A 1 107 ? 0.128 1.320 8.437 1.00 85.69 107 THR A O 1
ATOM 882 N N . LEU A 1 108 ? -0.424 -0.718 7.699 1.00 87.00 108 LEU A N 1
ATOM 883 C CA . LEU A 1 108 ? -1.344 -0.982 8.811 1.00 87.00 108 LEU A CA 1
ATOM 884 C C . LEU A 1 108 ? -0.626 -1.092 10.155 1.00 87.00 108 LEU A C 1
ATOM 886 O O . LEU A 1 108 ? -1.119 -0.569 11.156 1.00 87.00 108 LEU A O 1
ATOM 890 N N . LEU A 1 109 ? 0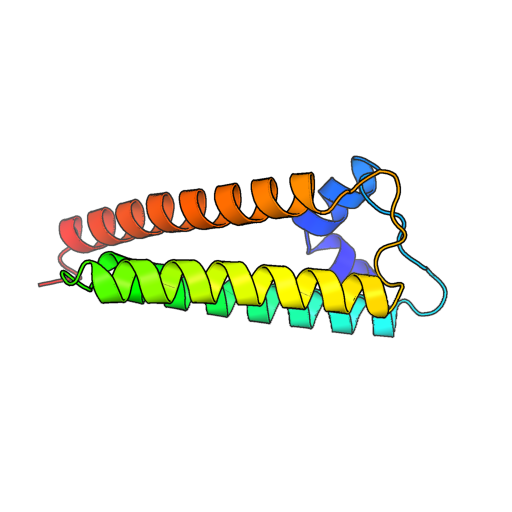.515 -1.783 10.197 1.00 86.25 109 LEU A N 1
ATOM 891 C CA . LEU A 1 109 ? 1.305 -1.919 11.420 1.00 86.25 109 LEU A CA 1
ATOM 892 C C . LEU A 1 109 ? 1.800 -0.554 11.899 1.00 86.25 109 LEU A C 1
ATOM 894 O O . LEU A 1 109 ? 1.611 -0.219 13.069 1.00 86.25 109 LEU A O 1
ATOM 898 N N . MET A 1 110 ? 2.349 0.258 10.993 1.00 84.69 110 MET A N 1
ATOM 899 C CA . MET A 1 110 ? 2.781 1.612 11.329 1.00 84.69 110 MET A CA 1
ATOM 900 C C . MET A 1 110 ? 1.613 2.522 11.693 1.00 84.69 110 MET A C 1
ATOM 902 O O . MET A 1 110 ? 1.687 3.211 12.705 1.00 84.69 110 MET A O 1
ATOM 906 N N . GLY A 1 111 ? 0.497 2.472 10.964 1.00 84.50 111 GLY A N 1
ATOM 907 C CA . GLY A 1 111 ? -0.709 3.230 11.301 1.00 84.50 111 GLY A CA 1
ATOM 908 C C . GLY A 1 111 ? -1.231 2.904 12.704 1.00 84.50 111 GLY A C 1
ATOM 909 O O . GLY A 1 111 ? -1.543 3.811 13.473 1.00 84.50 111 GLY A O 1
ATOM 910 N N . LYS A 1 112 ? -1.231 1.621 13.096 1.00 84.88 112 LYS A N 1
ATOM 911 C CA . LYS A 1 112 ? -1.563 1.209 14.471 1.00 84.88 112 LYS A CA 1
ATOM 912 C C . LYS A 1 112 ? -0.569 1.735 15.500 1.00 84.88 112 LYS A C 1
ATOM 914 O O . LYS A 1 112 ? -0.985 2.124 16.589 1.00 84.88 112 LYS A O 1
ATOM 919 N N . LEU A 1 113 ? 0.729 1.707 15.200 1.00 85.44 113 LEU A N 1
ATOM 920 C CA . LEU A 1 113 ? 1.754 2.238 16.101 1.00 85.44 113 LEU A CA 1
ATOM 921 C C . LEU A 1 113 ? 1.577 3.745 16.303 1.00 85.44 113 LEU A C 1
ATOM 923 O O . LEU A 1 113 ? 1.571 4.194 17.446 1.00 85.44 113 LEU A O 1
ATOM 927 N N . PHE A 1 114 ? 1.340 4.503 15.232 1.00 83.62 114 PHE A N 1
ATOM 928 C CA . PHE A 1 114 ? 1.069 5.937 15.314 1.00 83.62 114 PHE A CA 1
ATOM 929 C C . PHE A 1 114 ? -0.217 6.246 16.080 1.00 83.62 114 PHE A C 1
ATOM 931 O O . PHE A 1 114 ? -0.187 7.088 16.971 1.00 83.62 114 PHE A O 1
ATOM 938 N N . GLN A 1 115 ? -1.314 5.519 15.837 1.00 81.25 115 GLN A N 1
ATOM 939 C CA . GLN A 1 115 ? -2.536 5.668 16.638 1.00 81.25 115 GLN A CA 1
ATOM 940 C C . GLN A 1 115 ? -2.290 5.380 18.125 1.00 81.25 115 GLN A C 1
ATOM 942 O O . GLN A 1 115 ? -2.788 6.105 18.981 1.00 81.25 115 GLN A O 1
ATOM 947 N N . ARG A 1 116 ? -1.498 4.349 18.456 1.00 81.56 116 ARG A N 1
ATOM 948 C CA . ARG A 1 116 ? -1.134 4.035 19.849 1.00 81.56 116 ARG A CA 1
ATOM 949 C C . ARG A 1 116 ? -0.291 5.130 20.496 1.00 81.56 116 ARG A C 1
ATOM 951 O O . ARG A 1 116 ? -0.493 5.405 21.674 1.00 81.56 116 ARG A O 1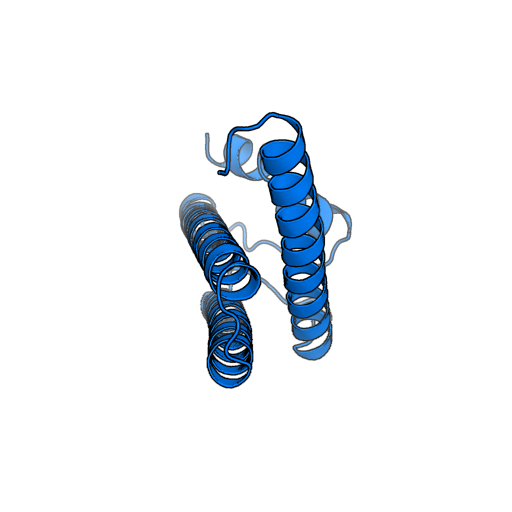
ATOM 958 N N . MET A 1 117 ? 0.647 5.725 19.761 1.00 82.19 117 MET A N 1
ATOM 959 C CA . MET A 1 117 ? 1.440 6.855 20.253 1.00 82.19 117 MET A CA 1
ATOM 960 C C . MET A 1 117 ? 0.549 8.083 20.474 1.00 82.19 117 MET A C 1
ATOM 962 O O . MET A 1 117 ? 0.536 8.620 21.575 1.00 82.19 117 MET A O 1
ATOM 966 N N . ALA A 1 118 ? -0.304 8.424 19.507 1.00 79.69 118 ALA A N 1
ATOM 967 C CA . ALA A 1 118 ? -1.244 9.540 19.617 1.00 79.69 118 ALA A CA 1
ATOM 968 C C . ALA A 1 118 ? -2.255 9.374 20.772 1.00 79.69 118 ALA A C 1
ATOM 970 O O . ALA A 1 118 ? -2.574 10.342 21.460 1.00 79.69 118 ALA A O 1
ATOM 971 N N . LEU A 1 119 ? -2.726 8.147 21.032 1.00 77.31 119 LEU A N 1
ATOM 972 C CA . LEU A 1 119 ? -3.563 7.828 22.197 1.00 77.31 119 LEU A CA 1
ATOM 973 C C . LEU A 1 119 ? -2.806 8.006 23.520 1.00 77.31 119 LEU A C 1
ATOM 975 O O . LEU A 1 119 ? -3.365 8.532 24.477 1.00 77.31 119 LEU A O 1
ATOM 979 N N . ARG A 1 120 ? -1.534 7.586 23.587 1.00 77.25 120 ARG A N 1
ATOM 980 C CA . ARG A 1 120 ? -0.693 7.765 24.786 1.00 77.25 120 ARG A CA 1
ATOM 981 C C . ARG A 1 120 ? -0.394 9.229 25.080 1.00 77.25 120 ARG A C 1
ATOM 983 O O . ARG A 1 120 ? -0.289 9.597 26.243 1.00 77.25 120 ARG A O 1
ATOM 990 N N . GLU A 1 121 ? -0.263 10.043 24.042 1.00 79.44 121 GLU A N 1
ATOM 991 C CA . GLU A 1 121 ? 0.005 11.476 24.162 1.00 79.44 121 GLU A CA 1
ATOM 992 C C . GLU A 1 121 ? -1.275 12.306 24.379 1.00 79.44 121 GLU A C 1
ATOM 994 O O . GLU A 1 121 ? -1.191 13.514 24.584 1.00 79.44 121 GLU A O 1
ATOM 999 N N . GLY A 1 122 ? -2.464 11.688 24.351 1.00 67.69 122 GLY A N 1
ATOM 1000 C CA . GLY A 1 122 ? -3.745 12.373 24.566 1.00 67.69 122 GLY A CA 1
ATOM 1001 C C . GLY A 1 122 ? -4.227 13.218 23.380 1.00 67.69 122 GLY A C 1
ATOM 1002 O O . GLY A 1 122 ? -5.128 14.039 23.545 1.00 67.69 122 GLY A O 1
ATOM 1003 N N . TRP A 1 123 ? -3.654 13.020 22.189 1.00 63.22 123 TRP A N 1
ATOM 1004 C CA . TRP A 1 123 ? -4.038 13.733 20.961 1.00 63.22 123 TRP A CA 1
ATOM 1005 C C . TRP A 1 123 ? -5.348 13.206 20.361 1.00 6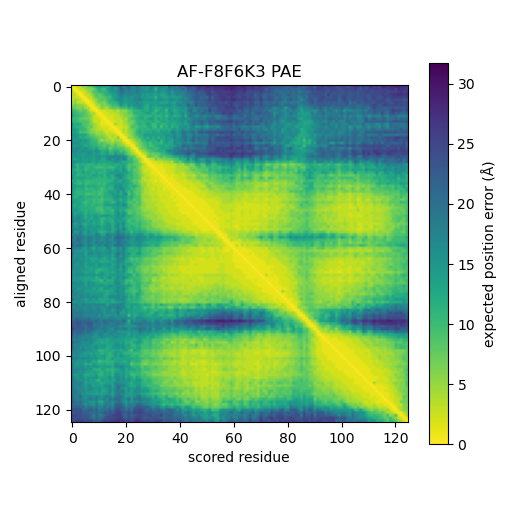3.22 123 TRP A C 1
ATOM 1007 O O . TRP A 1 123 ? -6.009 13.905 19.597 1.00 63.22 123 TRP A O 1
ATOM 1017 N N . LEU A 1 124 ? -5.734 11.978 20.715 1.00 57.06 124 LEU A N 1
ATOM 1018 C CA . LEU A 1 124 ? -7.007 11.359 20.354 1.00 57.06 124 LEU A CA 1
ATOM 1019 C C . LEU A 1 124 ? -7.801 11.103 21.643 1.00 57.06 124 LEU A C 1
ATOM 1021 O O . LEU A 1 124 ? -7.360 10.317 22.482 1.00 57.06 124 LEU A O 1
ATOM 1025 N N . ARG A 1 125 ? -8.934 11.801 21.802 1.00 53.38 125 ARG A N 1
ATOM 1026 C CA . ARG A 1 125 ? -9.943 11.557 22.846 1.00 53.38 125 ARG A CA 1
ATOM 1027 C C . ARG A 1 125 ? -11.002 10.584 22.351 1.00 53.38 125 ARG A C 1
ATOM 1029 O O . ARG A 1 125 ? -11.426 10.744 21.185 1.00 53.38 125 ARG A O 1
#

Mean predicted aligned error: 10.82 Å

Radius of gyration: 16.76 Å; Cα contacts (8 Å, |Δi|>4): 82; chains: 1; bounding box: 38×31×48 Å

pLDDT: mean 72.04, std 14.75, range [37.5, 90.31]

Nearest PDB structures (foldseek):
  4npq-assembly3_L  TM=5.787E-01  e=1.190E+00  Gloeobacter violaceus PCC 7421
  4npq-assembly3_M  TM=5.790E-01  e=1.190E+00  Gloeobacter violaceus PCC 7421
  4npq-assembly3_K  TM=5.799E-01  e=1.190E+00  Gloeobacter violaceus PCC 7421
  4npq-assembly4_S  TM=5.790E-01  e=1.190E+00  Gloeobacter violaceus PCC 7421
  4yeu-assembly1_B  TM=5.758E-01  e=1.423E+00  Dickeya chrysanthemi

Sequence (125 aa):
MAIEAVLTNKLTIIGFNLRLFRINTWSIPHFLSMILHNDFTITFVLLTFANVYLHTNKAGVRWAISVYTFGMQWFLGAALRWNHVLIDHGWGTTRESIMILSFMTYTLLMGKLFQRMALREGWLR

Organism: Paenibacillus mucilaginosus (strain KNP414) (NCBI:txid1036673)

Secondary structure (DSSP, 8-state):
-HHHHHHH-HHHHHHHHTTSEEE-GGGHHHHHHHHHHHHHHHHHHHHHHHHHHHH---HHHHHHHHHHHHHHHHHHHHHHHHTTSEEESS--HHHHHHHHHHHHHHHHHHHHHHHHHHHHTT---